Protein AF-A0A6C0L440-F1 (afdb_monomer)

Secondary structure (DSSP, 8-state):
--------------HHHH-HHHHHHHHHHHHHHHHHHHTT-HHHHHHHHHHHHHHHHT-HHHHH-PPPHHHHH-TT--

Sequence (78 aa):
MPLHRKKRERVENNFLQNNPNYHLEYSILRKEATFWNNSAQYWMGQEATRRAECLLRGDVDGYKTVKHSQDLYYPHAF

Organism: NCBI:txid1070528

Solvent-accessible surface area (backbone atoms only — not comparable to full-atom values): 4587 Å² total; per-residue (Å²): 132,85,80,80,76,76,78,79,72,79,77,68,87,47,52,35,76,83,31,61,70,56,37,52,50,34,55,49,26,55,50,47,17,51,52,26,48,74,69,70,38,48,60,59,13,49,50,28,43,53,32,29,51,21,42,66,73,58,35,62,65,63,39,67,58,76,82,54,70,62,63,61,75,42,82,74,80,123

Radius of gyration: 16.75 Å; Cα contacts (8 Å, |Δi|>4): 61; chains: 1; bounding box: 42×47×33 Å

Structure (mmCIF, N/CA/C/O backbone):
data_AF-A0A6C0L440-F1
#
_entry.id   AF-A0A6C0L440-F1
#
loop_
_atom_site.group_PDB
_atom_site.id
_atom_site.type_symbol
_atom_site.label_atom_id
_atom_site.label_alt_id
_atom_site.label_comp_id
_atom_site.label_asym_id
_atom_site.label_entity_id
_atom_site.label_seq_id
_atom_site.pdbx_PDB_ins_code
_atom_site.Cartn_x
_atom_site.Cartn_y
_atom_site.Cartn_z
_atom_site.occupancy
_atom_site.B_iso_or_equiv
_atom_site.auth_seq_id
_atom_site.auth_comp_id
_atom_site.auth_asym_id
_atom_site.auth_atom_id
_atom_site.pdbx_PDB_model_num
ATOM 1 N N . MET A 1 1 ? -29.393 30.441 -7.889 1.00 47.28 1 MET A N 1
ATOM 2 C CA . MET A 1 1 ? -29.624 29.003 -7.618 1.00 47.28 1 MET A CA 1
ATOM 3 C C . MET A 1 1 ? -28.810 28.592 -6.397 1.00 47.28 1 MET A C 1
ATOM 5 O O . MET A 1 1 ? -27.618 28.877 -6.396 1.00 47.28 1 MET A O 1
ATOM 9 N N . PRO A 1 2 ? -29.401 28.003 -5.344 1.00 59.16 2 PRO A N 1
ATOM 10 C CA . PRO A 1 2 ? -28.647 27.595 -4.162 1.00 59.16 2 PRO A CA 1
ATOM 11 C C . PRO A 1 2 ? -27.901 26.277 -4.422 1.00 59.16 2 PRO A C 1
ATOM 13 O O . PRO A 1 2 ? -28.500 25.259 -4.772 1.00 59.16 2 PRO A O 1
ATOM 16 N N . LEU A 1 3 ? -26.576 26.304 -4.254 1.00 66.00 3 LEU A N 1
ATOM 17 C CA . LEU A 1 3 ? -25.710 25.127 -4.322 1.00 66.00 3 LEU A CA 1
ATOM 18 C C . LEU A 1 3 ? -26.028 24.205 -3.138 1.00 66.00 3 LEU A C 1
ATOM 20 O O . LEU A 1 3 ? -25.683 24.504 -1.994 1.00 66.00 3 LEU A O 1
ATOM 24 N N . HIS A 1 4 ? -26.681 23.077 -3.410 1.00 61.62 4 HIS A N 1
ATOM 25 C CA . HIS A 1 4 ? -26.869 22.021 -2.421 1.00 61.62 4 HIS A CA 1
ATOM 26 C C . HIS A 1 4 ? -25.497 21.439 -2.060 1.00 61.62 4 HIS A C 1
ATOM 28 O O . HIS A 1 4 ? -24.919 20.647 -2.805 1.00 61.62 4 HIS A O 1
ATOM 34 N N . ARG A 1 5 ? -24.947 21.840 -0.908 1.00 65.12 5 ARG A N 1
ATOM 35 C CA . ARG A 1 5 ? -23.780 21.177 -0.319 1.00 65.12 5 ARG A CA 1
ATOM 36 C C . ARG A 1 5 ? -24.193 19.752 0.052 1.00 65.12 5 ARG A C 1
ATOM 38 O O . ARG A 1 5 ? -24.871 19.556 1.057 1.00 65.12 5 ARG A O 1
ATOM 45 N N . LYS A 1 6 ? -23.786 18.759 -0.748 1.00 66.81 6 LYS A N 1
ATOM 46 C CA . LYS A 1 6 ? -23.853 17.340 -0.361 1.00 66.81 6 LYS A CA 1
ATOM 47 C C . LYS A 1 6 ? -23.176 17.193 1.007 1.00 66.81 6 LYS A C 1
ATOM 49 O O . LYS A 1 6 ? -21.974 17.441 1.126 1.00 66.81 6 LYS A O 1
ATOM 54 N N . LYS A 1 7 ? -23.944 16.833 2.043 1.00 61.06 7 LYS A N 1
ATOM 55 C CA . LYS A 1 7 ? -23.384 16.416 3.335 1.00 61.06 7 LYS A CA 1
ATOM 56 C C . LYS A 1 7 ? -22.486 15.214 3.052 1.00 61.06 7 LYS A C 1
ATOM 58 O O . LYS A 1 7 ? -22.951 14.232 2.487 1.00 61.06 7 LYS A O 1
ATOM 63 N N . ARG A 1 8 ? -21.197 15.315 3.388 1.00 59.62 8 ARG A N 1
ATOM 64 C CA . ARG A 1 8 ? -20.300 14.156 3.367 1.00 59.62 8 ARG A CA 1
ATOM 65 C C . ARG A 1 8 ? -20.802 13.212 4.452 1.00 59.62 8 ARG A C 1
ATOM 67 O O . ARG A 1 8 ? -20.730 13.561 5.629 1.00 59.62 8 ARG A O 1
ATOM 74 N N . GLU A 1 9 ? -21.379 12.088 4.053 1.00 62.12 9 GLU A N 1
ATOM 75 C CA . GLU A 1 9 ? -21.710 11.016 4.985 1.00 62.12 9 GLU A CA 1
ATOM 76 C C . GLU A 1 9 ? -20.434 10.620 5.732 1.00 62.12 9 GLU A C 1
ATOM 78 O O . GLU A 1 9 ? -19.341 10.580 5.154 1.00 62.12 9 GLU A O 1
ATOM 83 N N . ARG A 1 10 ? -20.552 10.425 7.050 1.00 57.25 10 ARG A N 1
ATOM 84 C CA . ARG A 1 10 ? -19.458 9.891 7.859 1.00 57.25 10 ARG A CA 1
ATOM 85 C C . ARG A 1 10 ? -19.173 8.507 7.295 1.00 57.25 10 ARG A C 1
ATOM 87 O O . ARG A 1 10 ? -20.014 7.628 7.430 1.00 57.25 10 ARG A O 1
ATOM 94 N N . VAL A 1 11 ? -18.028 8.361 6.632 1.00 60.38 11 VAL A N 1
ATOM 95 C CA . VAL A 1 11 ? -17.532 7.064 6.174 1.00 60.38 11 VAL A CA 1
ATOM 96 C C . VAL A 1 11 ? -17.551 6.150 7.394 1.00 60.38 11 VAL A C 1
ATOM 98 O O . VAL A 1 11 ? -16.933 6.486 8.409 1.00 60.38 11 VAL A O 1
ATOM 101 N N . GLU A 1 12 ? -18.348 5.083 7.323 1.00 55.25 12 GLU A N 1
ATOM 102 C CA . GLU A 1 12 ? -18.451 4.076 8.377 1.00 55.25 12 GLU A CA 1
ATOM 103 C C . GLU A 1 12 ? -17.054 3.613 8.795 1.00 55.25 12 GLU A C 1
ATOM 105 O O . GLU A 1 12 ? -16.132 3.629 7.977 1.00 55.25 12 GLU A O 1
ATOM 110 N N . ASN A 1 13 ? -16.909 3.260 10.079 1.00 58.94 13 ASN A N 1
ATOM 111 C CA . ASN A 1 13 ? -15.642 2.918 10.729 1.00 58.94 13 ASN A CA 1
ATOM 112 C C . ASN A 1 13 ? -14.742 2.088 9.809 1.00 58.94 13 ASN A C 1
ATOM 114 O O . ASN A 1 13 ? -14.920 0.879 9.663 1.00 58.94 13 ASN A O 1
ATOM 118 N N . ASN A 1 14 ? -13.779 2.756 9.176 1.00 69.12 14 ASN A N 1
ATOM 119 C CA . ASN A 1 14 ? -12.913 2.106 8.211 1.00 69.12 14 ASN A CA 1
ATOM 120 C C . ASN A 1 14 ? -12.020 1.115 8.974 1.00 69.12 14 ASN A C 1
ATOM 122 O O . ASN A 1 14 ? -11.635 1.411 10.106 1.00 69.12 14 ASN A O 1
ATOM 126 N N . PHE A 1 15 ? -11.668 -0.035 8.392 1.00 83.38 15 PHE A N 1
ATOM 127 C CA . PHE A 1 15 ? -10.896 -1.097 9.069 1.00 83.38 15 PHE A CA 1
ATOM 128 C C . PHE A 1 15 ? -9.674 -0.559 9.842 1.00 83.38 15 PHE A C 1
ATOM 130 O O . PHE A 1 15 ? -9.369 -0.997 10.953 1.00 83.38 15 PHE A O 1
ATOM 137 N N . LEU A 1 16 ? -9.027 0.461 9.279 1.00 84.31 16 LEU A N 1
ATOM 138 C CA . LEU A 1 16 ? -7.877 1.160 9.846 1.00 84.31 16 LEU A CA 1
ATOM 139 C C . LEU A 1 16 ? -8.171 1.927 11.147 1.00 84.31 16 LEU A C 1
ATOM 141 O O . LEU A 1 16 ? -7.296 2.025 11.999 1.00 84.31 16 LEU A O 1
ATOM 145 N N . GLN A 1 17 ? -9.383 2.456 11.337 1.00 81.69 17 GLN A N 1
ATOM 146 C CA . GLN A 1 17 ? -9.758 3.171 12.567 1.00 81.69 17 GLN A CA 1
ATOM 147 C C . GLN A 1 17 ? -9.824 2.231 13.773 1.00 81.69 17 GLN A C 1
ATOM 149 O O . GLN A 1 17 ? -9.435 2.617 14.871 1.00 81.69 17 GLN A O 1
ATOM 154 N N . ASN A 1 18 ? -10.252 0.988 13.552 1.00 84.19 18 ASN A N 1
ATOM 155 C CA . ASN A 1 18 ? -10.301 -0.041 14.591 1.00 84.19 18 ASN A CA 1
ATOM 156 C C . ASN A 1 18 ? -8.943 -0.732 14.800 1.00 84.19 18 ASN A C 1
ATOM 158 O O . ASN A 1 18 ? -8.763 -1.441 15.786 1.00 84.19 18 ASN A O 1
ATOM 162 N N . ASN A 1 19 ? -7.984 -0.531 13.889 1.00 88.19 19 ASN A N 1
ATOM 163 C CA . ASN A 1 19 ? -6.680 -1.184 13.914 1.00 88.19 19 ASN A CA 1
ATOM 164 C C . ASN A 1 19 ? -5.540 -0.1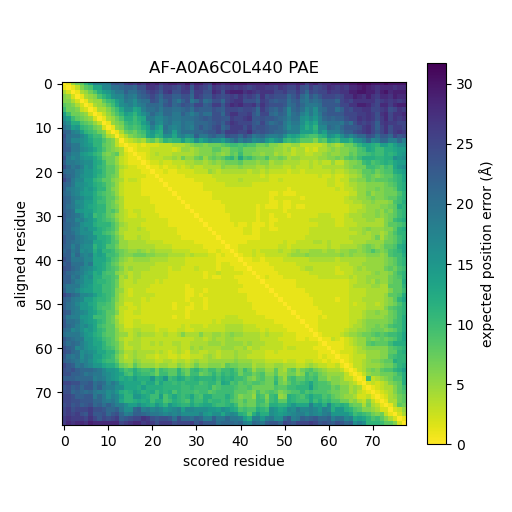67 13.713 1.00 88.19 19 ASN A C 1
ATOM 166 O O . ASN A 1 19 ? -5.002 -0.044 12.605 1.00 88.19 19 ASN A O 1
ATOM 170 N N . PRO A 1 20 ? -5.118 0.541 14.777 1.00 88.25 20 PRO A N 1
ATOM 171 C CA . PRO A 1 20 ? -4.153 1.637 14.670 1.00 88.25 20 PRO A CA 1
ATOM 172 C C . PRO A 1 20 ? -2.786 1.203 14.117 1.00 88.25 20 PRO A C 1
ATOM 174 O O . PRO A 1 20 ? -2.142 1.978 13.412 1.00 88.25 20 PRO A O 1
ATOM 177 N N . ASN A 1 21 ? -2.369 -0.044 14.357 1.00 90.56 21 ASN A N 1
ATOM 178 C CA . ASN A 1 21 ? -1.127 -0.590 13.797 1.00 90.56 21 ASN A CA 1
ATOM 179 C C . ASN A 1 21 ? -1.175 -0.647 12.263 1.00 90.56 21 ASN A C 1
ATOM 181 O O . ASN A 1 21 ? -0.258 -0.181 11.594 1.00 90.56 21 ASN A O 1
ATOM 185 N N . TYR A 1 22 ? -2.279 -1.136 11.692 1.00 89.94 22 TYR A N 1
ATOM 186 C CA . TYR A 1 22 ? -2.458 -1.167 10.239 1.00 89.94 22 TYR A CA 1
ATOM 187 C C . TYR A 1 22 ? -2.671 0.230 9.651 1.00 89.94 22 TYR A C 1
ATOM 189 O O . TYR A 1 22 ? -2.320 0.469 8.500 1.00 89.94 22 TYR A O 1
ATOM 197 N N . HIS A 1 23 ? -3.199 1.178 10.429 1.00 91.75 23 HIS A N 1
ATOM 198 C CA . HIS A 1 23 ? -3.291 2.575 10.004 1.00 91.75 23 HIS A CA 1
ATOM 199 C C . HIS A 1 23 ? -1.914 3.242 9.873 1.00 91.75 23 HIS A C 1
ATOM 201 O O . HIS A 1 23 ? -1.672 3.993 8.920 1.00 91.75 23 HIS A O 1
ATOM 207 N N . LEU A 1 24 ? -1.001 2.951 10.805 1.00 92.81 24 LEU A N 1
ATOM 208 C CA . LEU A 1 24 ? 0.390 3.386 10.707 1.00 92.81 24 LEU A CA 1
ATOM 209 C C . LEU A 1 24 ? 1.055 2.778 9.468 1.00 92.81 24 LEU A C 1
ATOM 211 O O . LEU A 1 24 ? 1.620 3.513 8.662 1.00 92.81 24 LEU A O 1
ATOM 215 N N . GLU A 1 25 ? 0.904 1.470 9.278 1.00 93.25 25 GLU A N 1
ATOM 216 C CA . GLU A 1 25 ? 1.460 0.743 8.135 1.00 93.25 25 GLU A CA 1
ATOM 217 C C . GLU A 1 25 ? 0.939 1.280 6.794 1.00 93.25 25 GLU A C 1
ATOM 219 O O . GLU A 1 25 ? 1.708 1.597 5.891 1.00 93.25 25 GLU A O 1
AT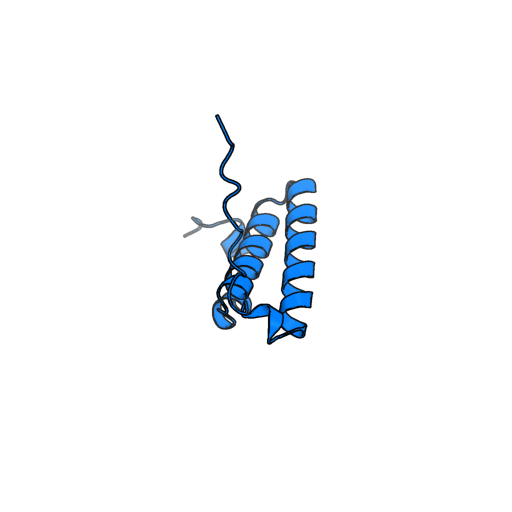OM 224 N N . TYR A 1 26 ? -0.373 1.505 6.687 1.00 94.06 26 TYR A N 1
ATOM 225 C CA . TYR A 1 26 ? -0.993 2.153 5.532 1.00 94.06 26 TYR A CA 1
ATOM 226 C C . TYR A 1 26 ? -0.362 3.522 5.233 1.00 94.06 26 TYR A C 1
ATOM 228 O O . TYR A 1 26 ? -0.086 3.860 4.078 1.00 94.06 26 TYR A O 1
ATOM 236 N N . SER A 1 27 ? -0.108 4.316 6.275 1.00 93.44 27 SER A N 1
ATOM 237 C CA . SER A 1 27 ? 0.505 5.639 6.137 1.00 93.44 27 SER A CA 1
ATOM 238 C C . SER A 1 27 ? 1.961 5.558 5.671 1.00 93.44 27 SER A C 1
ATOM 240 O O . SER A 1 27 ? 2.401 6.420 4.906 1.00 93.44 27 SER A O 1
ATOM 242 N N . ILE A 1 28 ? 2.702 4.535 6.107 1.00 95.31 28 ILE A N 1
ATOM 243 C CA . ILE A 1 28 ? 4.070 4.248 5.656 1.00 95.31 28 ILE A CA 1
ATOM 244 C C . ILE A 1 28 ? 4.056 3.853 4.178 1.00 95.31 28 ILE A C 1
ATOM 246 O O . ILE A 1 28 ? 4.702 4.524 3.374 1.00 95.31 28 ILE A O 1
ATOM 250 N N . LEU A 1 29 ? 3.221 2.885 3.793 1.00 94.56 29 LEU A N 1
ATOM 251 C CA . LEU A 1 29 ? 3.093 2.416 2.409 1.00 94.56 29 LEU A CA 1
ATOM 252 C C . LEU A 1 29 ? 2.725 3.544 1.436 1.00 94.56 29 LEU A C 1
ATOM 254 O O . LEU A 1 29 ? 3.245 3.621 0.326 1.00 94.56 29 LEU A O 1
ATOM 258 N N . ARG A 1 30 ? 1.862 4.479 1.853 1.00 95.44 30 ARG A N 1
ATOM 259 C CA . ARG A 1 30 ? 1.519 5.678 1.067 1.00 95.44 30 ARG A CA 1
ATO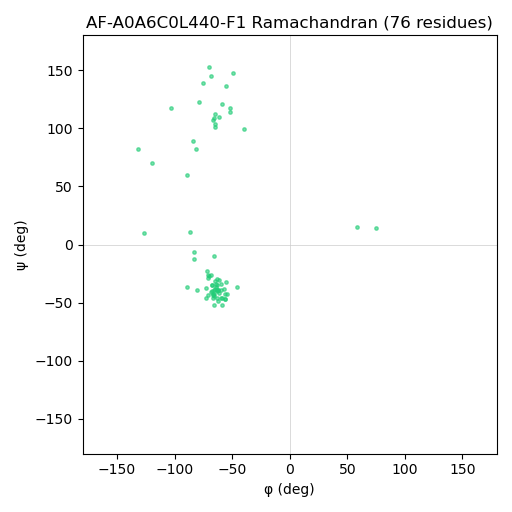M 260 C C . ARG A 1 30 ? 2.729 6.585 0.813 1.00 95.44 30 ARG A C 1
ATOM 262 O O . ARG A 1 30 ? 2.856 7.155 -0.276 1.00 95.44 30 ARG A O 1
ATOM 269 N N . LYS A 1 31 ? 3.604 6.743 1.810 1.00 96.38 31 LYS A N 1
ATOM 270 C CA . LYS A 1 31 ? 4.848 7.514 1.670 1.00 9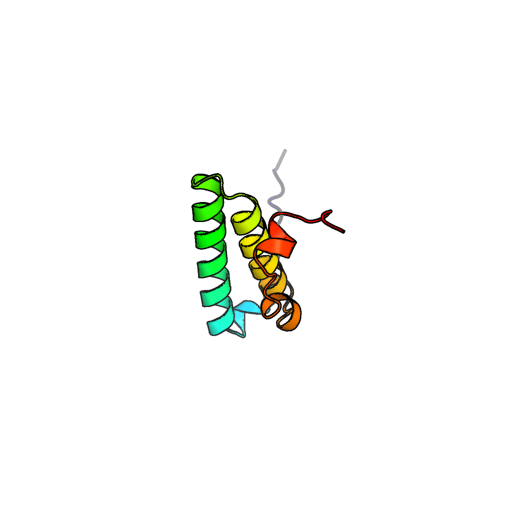6.38 31 LYS A CA 1
ATOM 271 C C . LYS A 1 31 ? 5.850 6.775 0.791 1.00 96.38 31 LYS A C 1
ATOM 273 O O . LYS A 1 31 ? 6.415 7.398 -0.104 1.00 96.38 31 LYS A O 1
ATOM 278 N N . GLU A 1 32 ? 6.011 5.469 0.985 1.00 94.62 32 GLU A N 1
ATOM 279 C CA . GLU A 1 32 ? 6.870 4.627 0.147 1.00 94.62 32 GLU A CA 1
ATOM 280 C C . GLU A 1 32 ? 6.434 4.655 -1.316 1.00 94.62 32 GLU A C 1
ATOM 282 O O . GLU A 1 32 ? 7.262 4.884 -2.190 1.00 94.62 32 GLU A O 1
ATOM 28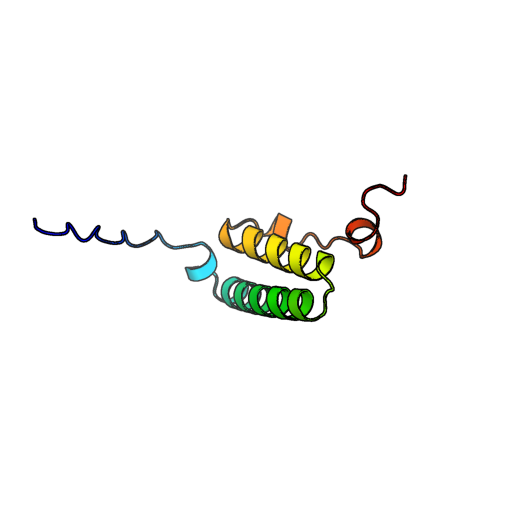7 N N . ALA A 1 33 ? 5.135 4.526 -1.596 1.00 95.19 33 ALA A N 1
ATOM 288 C CA . ALA A 1 33 ? 4.614 4.612 -2.956 1.00 95.19 33 ALA A CA 1
ATOM 289 C C . ALA A 1 33 ? 5.005 5.932 -3.639 1.00 95.19 33 ALA A C 1
ATOM 291 O O . ALA A 1 33 ? 5.426 5.949 -4.795 1.00 95.19 33 ALA A O 1
ATOM 292 N N . THR A 1 34 ? 4.916 7.040 -2.900 1.00 95.56 34 THR A N 1
ATOM 293 C CA . THR A 1 34 ? 5.320 8.365 -3.390 1.00 95.56 34 THR A CA 1
ATOM 294 C C . THR A 1 34 ? 6.828 8.435 -3.635 1.00 95.56 34 THR A C 1
ATOM 296 O O . THR A 1 34 ? 7.256 8.929 -4.675 1.00 95.56 34 THR A O 1
ATOM 299 N N . PHE A 1 35 ? 7.634 7.918 -2.704 1.00 96.62 35 PHE A N 1
ATOM 300 C C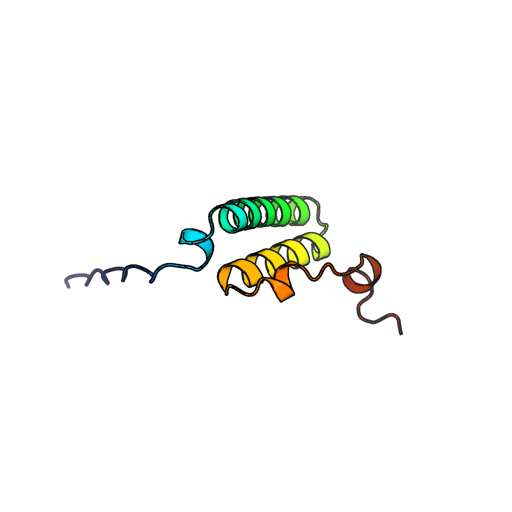A . PHE A 1 35 ? 9.088 7.860 -2.837 1.00 96.62 35 PHE A CA 1
ATOM 301 C C . PHE A 1 35 ? 9.509 7.069 -4.082 1.00 96.62 35 PHE A C 1
ATOM 303 O O . PHE A 1 35 ? 10.226 7.598 -4.929 1.00 96.62 35 PHE A O 1
ATOM 310 N N . TRP A 1 36 ? 8.991 5.851 -4.253 1.00 94.81 36 TRP A N 1
ATOM 311 C CA . TRP A 1 36 ? 9.325 4.992 -5.390 1.00 94.81 36 TRP A CA 1
ATOM 312 C C . TRP A 1 36 ? 8.904 5.589 -6.731 1.00 94.81 36 TRP A C 1
ATOM 314 O O . TRP A 1 36 ? 9.679 5.547 -7.688 1.00 94.81 36 TRP A O 1
ATOM 324 N N . ASN A 1 37 ? 7.724 6.210 -6.791 1.00 92.69 37 ASN A N 1
ATOM 325 C CA . ASN A 1 37 ? 7.267 6.911 -7.990 1.00 92.69 37 ASN A CA 1
ATOM 326 C C . ASN A 1 37 ? 8.179 8.093 -8.351 1.00 92.69 37 ASN A C 1
ATOM 328 O O . ASN A 1 37 ? 8.480 8.293 -9.527 1.00 92.69 37 ASN A O 1
ATOM 332 N N . ASN A 1 38 ? 8.665 8.843 -7.356 1.00 95.19 38 ASN A N 1
ATOM 333 C CA . ASN A 1 38 ? 9.600 9.950 -7.577 1.00 95.19 38 ASN A CA 1
ATOM 334 C C . ASN A 1 38 ? 10.996 9.470 -8.004 1.00 95.19 38 ASN A C 1
ATOM 336 O O . ASN A 1 38 ? 11.700 10.185 -8.710 1.00 95.19 38 ASN A O 1
ATOM 340 N N . SER A 1 39 ? 11.391 8.257 -7.614 1.00 94.56 39 SER A N 1
ATOM 341 C CA . SER A 1 39 ? 12.644 7.618 -8.035 1.00 94.56 39 SER A CA 1
ATOM 342 C C . SER A 1 39 ? 12.535 6.845 -9.358 1.00 94.56 39 SER A C 1
ATOM 344 O O . SER A 1 39 ? 13.448 6.090 -9.688 1.00 94.56 39 SER A O 1
ATOM 346 N N . ALA A 1 40 ? 11.430 6.993 -10.101 1.00 91.75 40 ALA A N 1
ATOM 347 C CA . ALA A 1 40 ? 11.120 6.245 -11.328 1.00 91.75 40 ALA A CA 1
ATOM 348 C C . ALA A 1 40 ? 11.074 4.708 -11.162 1.00 91.75 40 ALA A C 1
ATOM 350 O O . ALA A 1 40 ? 11.060 3.965 -12.142 1.00 91.75 40 ALA A O 1
ATOM 351 N N . GLN A 1 41 ? 10.997 4.210 -9.925 1.00 90.25 41 GLN A N 1
ATOM 352 C CA . GLN A 1 41 ? 10.854 2.789 -9.594 1.00 90.25 41 GLN A CA 1
ATOM 353 C C . GLN A 1 41 ? 9.364 2.426 -9.521 1.00 90.25 41 GLN A C 1
ATOM 355 O O . GLN A 1 41 ? 8.841 2.032 -8.476 1.00 90.25 41 GLN A O 1
ATOM 360 N N . TYR A 1 42 ? 8.647 2.610 -10.633 1.00 89.75 42 TYR A N 1
ATOM 361 C CA . TYR A 1 42 ? 7.180 2.573 -10.655 1.00 89.75 42 TYR A CA 1
ATOM 362 C C . TYR A 1 42 ? 6.584 1.240 -10.191 1.00 89.75 42 TYR A C 1
ATOM 364 O O . TYR A 1 42 ? 5.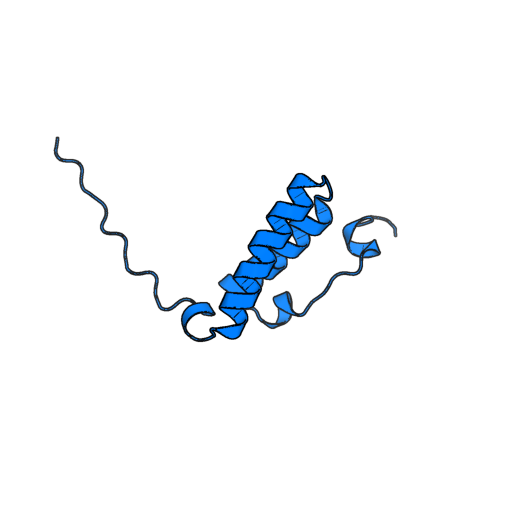553 1.249 -9.525 1.00 89.75 42 TYR A O 1
ATOM 372 N N . TRP A 1 43 ? 7.233 0.104 -10.466 1.00 88.12 43 TRP A N 1
ATOM 373 C CA . TRP A 1 43 ? 6.754 -1.207 -10.004 1.00 88.12 43 TRP A CA 1
ATOM 374 C C . TRP A 1 43 ? 6.751 -1.312 -8.468 1.00 88.12 43 TRP A C 1
ATOM 376 O O . TRP A 1 43 ? 5.837 -1.896 -7.890 1.00 88.12 43 TRP A O 1
ATOM 386 N N . MET A 1 44 ? 7.722 -0.691 -7.783 1.00 89.88 44 MET A N 1
ATOM 387 C CA . 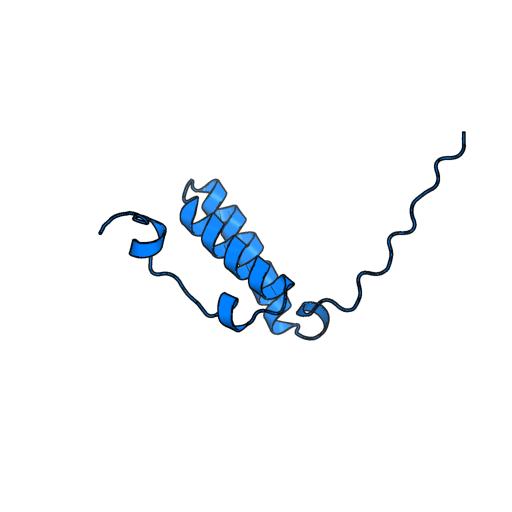MET A 1 44 ? 7.769 -0.647 -6.314 1.00 89.88 44 MET A CA 1
ATOM 388 C C . MET A 1 44 ? 6.697 0.298 -5.773 1.00 89.88 44 MET A C 1
ATOM 390 O O . MET A 1 44 ? 6.035 -0.010 -4.782 1.00 89.88 44 MET A O 1
ATOM 394 N N . GLY A 1 45 ? 6.462 1.412 -6.473 1.00 93.06 45 GLY A N 1
ATOM 395 C CA . GLY A 1 45 ? 5.362 2.326 -6.175 1.00 93.06 45 GLY A CA 1
ATOM 396 C C . GLY A 1 45 ? 3.989 1.664 -6.311 1.00 93.06 45 GLY A C 1
ATOM 397 O O . GLY A 1 45 ? 3.124 1.834 -5.447 1.00 93.06 45 GLY A O 1
ATOM 398 N N . GLN A 1 46 ? 3.799 0.859 -7.357 1.00 91.56 46 GLN A N 1
ATOM 399 C CA . GLN A 1 46 ? 2.587 0.075 -7.583 1.00 91.56 46 GLN A CA 1
ATOM 400 C C . GLN A 1 46 ? 2.389 -1.003 -6.516 1.00 91.56 46 GLN A C 1
ATOM 402 O O . GLN A 1 46 ? 1.279 -1.130 -6.004 1.00 91.56 46 GLN A O 1
ATOM 407 N N . GLU A 1 47 ? 3.437 -1.727 -6.116 1.00 92.38 47 GLU A N 1
ATOM 408 C CA . GLU A 1 47 ? 3.317 -2.745 -5.064 1.00 92.38 47 GLU A CA 1
ATOM 409 C C . GLU A 1 47 ? 2.999 -2.126 -3.697 1.00 92.38 47 GLU A C 1
ATOM 411 O O . GLU A 1 47 ? 2.091 -2.587 -3.003 1.00 92.38 47 GLU A O 1
ATOM 416 N N . ALA A 1 48 ? 3.668 -1.028 -3.329 1.00 93.62 48 ALA A N 1
ATOM 417 C CA . ALA A 1 48 ? 3.353 -0.287 -2.107 1.00 93.62 48 ALA A CA 1
ATOM 418 C C . ALA A 1 48 ? 1.900 0.229 -2.114 1.00 93.62 48 ALA A C 1
ATOM 420 O O . ALA A 1 48 ? 1.195 0.145 -1.106 1.00 93.62 48 ALA A O 1
ATOM 421 N N . THR A 1 49 ? 1.417 0.691 -3.273 1.00 93.56 49 THR A N 1
ATOM 422 C CA . THR A 1 49 ? 0.024 1.128 -3.452 1.00 93.56 49 THR A CA 1
ATOM 423 C C . THR A 1 49 ? -0.954 -0.039 -3.319 1.00 93.56 49 THR A C 1
ATOM 425 O O . THR A 1 49 ? -1.918 0.070 -2.564 1.00 93.56 49 THR A O 1
ATOM 428 N N . ARG A 1 50 ? -0.683 -1.182 -3.964 1.00 94.00 50 ARG A N 1
ATOM 429 C CA . ARG A 1 50 ? -1.498 -2.405 -3.854 1.00 94.00 50 ARG A CA 1
ATOM 430 C C . ARG A 1 50 ? -1.639 -2.846 -2.397 1.00 94.00 50 ARG A C 1
ATOM 432 O O . ARG A 1 50 ? -2.747 -3.116 -1.940 1.00 94.00 50 ARG A O 1
ATOM 439 N N . ARG A 1 51 ? -0.531 -2.882 -1.649 1.00 93.19 51 ARG A N 1
ATOM 440 C CA . ARG A 1 51 ? -0.530 -3.258 -0.225 1.00 93.19 51 ARG A CA 1
ATOM 441 C C . ARG A 1 51 ? -1.335 -2.270 0.624 1.00 93.19 51 ARG A C 1
ATOM 443 O O . ARG A 1 51 ? -2.084 -2.695 1.502 1.00 93.19 51 ARG A O 1
ATOM 450 N N . ALA A 1 52 ? -1.246 -0.971 0.335 1.00 92.69 52 ALA A N 1
ATOM 451 C CA . ALA A 1 52 ? -2.047 0.049 1.011 1.00 92.69 52 ALA A CA 1
ATOM 452 C C . ALA A 1 52 ? -3.554 -0.104 0.715 1.00 92.69 52 ALA A C 1
ATOM 454 O O . ALA A 1 52 ? -4.382 0.062 1.612 1.00 92.69 52 ALA A O 1
ATOM 455 N N . GLU A 1 53 ? -3.922 -0.459 -0.518 1.00 92.25 53 GLU A N 1
ATOM 456 C CA . GLU A 1 53 ? -5.313 -0.732 -0.898 1.00 92.25 53 GLU A CA 1
ATOM 457 C C . GLU A 1 53 ? -5.884 -1.974 -0.207 1.00 92.25 53 GLU A C 1
ATOM 459 O O . GLU A 1 53 ? -7.036 -1.942 0.230 1.00 92.25 53 GLU A O 1
ATOM 464 N N . CYS A 1 54 ? -5.091 -3.039 -0.051 1.00 91.88 54 CYS A N 1
ATOM 465 C CA . CYS A 1 54 ? -5.480 -4.214 0.734 1.00 91.88 54 CYS A CA 1
ATOM 466 C C . CYS A 1 54 ? -5.850 -3.815 2.174 1.00 91.88 54 CYS A C 1
ATOM 468 O O . CYS A 1 54 ? -6.930 -4.159 2.652 1.00 91.88 54 CYS A O 1
ATOM 470 N N . LEU A 1 55 ? -5.028 -2.983 2.826 1.00 90.56 55 LEU A N 1
ATOM 471 C CA . LEU A 1 55 ? -5.307 -2.487 4.179 1.00 90.56 55 LEU A CA 1
ATOM 472 C C . LEU A 1 55 ? -6.564 -1.602 4.255 1.00 90.56 55 LEU A C 1
ATOM 474 O O . LEU A 1 55 ? -7.316 -1.699 5.225 1.00 90.56 55 LEU A O 1
ATOM 478 N N . LEU A 1 56 ? -6.840 -0.777 3.238 1.00 88.75 56 LEU A N 1
ATOM 479 C CA . LEU A 1 56 ? -8.085 0.005 3.165 1.00 88.75 56 LEU A CA 1
ATOM 480 C C . LEU A 1 56 ? -9.332 -0.874 3.047 1.00 88.75 56 LEU A C 1
ATOM 482 O O . LEU A 1 56 ? -10.381 -0.508 3.569 1.00 88.75 56 LEU A O 1
ATOM 486 N N . ARG A 1 57 ? -9.225 -2.017 2.366 1.00 88.12 57 ARG A N 1
ATOM 487 C CA . ARG A 1 57 ? -10.318 -2.990 2.212 1.00 88.12 57 ARG A CA 1
ATOM 488 C C . ARG A 1 57 ? -10.450 -3.938 3.409 1.00 88.12 57 ARG A C 1
ATOM 490 O O . ARG A 1 57 ? -11.393 -4.719 3.449 1.00 88.12 57 ARG A O 1
ATOM 497 N N . GLY A 1 58 ? -9.524 -3.881 4.370 1.00 88.00 58 GLY A N 1
ATOM 498 C CA . GLY A 1 58 ? -9.444 -4.833 5.481 1.00 88.00 58 GLY A CA 1
ATOM 499 C C . GLY A 1 58 ? -8.894 -6.208 5.093 1.00 88.00 58 GLY A C 1
ATOM 500 O O . GLY A 1 58 ? -8.998 -7.151 5.872 1.00 88.00 58 GLY A O 1
ATOM 501 N N . ASP A 1 59 ? -8.287 -6.328 3.912 1.00 89.7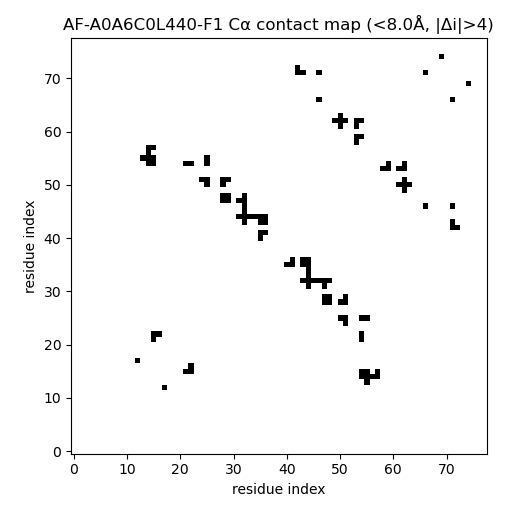5 59 ASP A N 1
ATOM 502 C CA . ASP A 1 59 ? -7.637 -7.546 3.437 1.00 89.75 59 ASP A CA 1
ATOM 503 C C . ASP A 1 59 ? -6.199 -7.629 3.973 1.00 89.75 59 ASP A C 1
ATOM 505 O O . ASP A 1 59 ? -5.234 -7.143 3.378 1.00 89.75 59 ASP A O 1
ATOM 509 N N . VAL A 1 60 ? -6.058 -8.232 5.152 1.00 89.62 60 VAL A N 1
ATOM 510 C CA . VAL A 1 60 ? -4.757 -8.417 5.810 1.00 89.62 60 VAL A CA 1
ATOM 511 C C . VAL A 1 60 ? -3.898 -9.463 5.089 1.00 89.62 60 VAL A C 1
ATOM 513 O O . VAL A 1 60 ? -2.670 -9.370 5.125 1.00 89.62 60 VAL A O 1
ATOM 516 N N . ASP A 1 61 ? -4.512 -10.444 4.432 1.00 89.88 61 ASP A N 1
ATOM 517 C CA . ASP A 1 61 ? -3.795 -11.528 3.755 1.00 89.88 61 ASP A CA 1
ATOM 518 C C . ASP A 1 61 ? -3.116 -11.016 2.474 1.00 89.88 61 ASP A C 1
ATOM 520 O O . ASP A 1 61 ? -1.903 -11.163 2.280 1.00 89.88 61 ASP A O 1
ATOM 524 N N . GLY A 1 62 ? -3.858 -10.244 1.673 1.00 88.06 62 GLY A N 1
ATOM 525 C CA . GLY A 1 62 ? -3.321 -9.559 0.501 1.00 88.06 62 GLY A CA 1
ATOM 526 C C . GLY A 1 62 ? -2.246 -8.519 0.837 1.00 88.06 62 GLY A C 1
ATOM 527 O O . GLY A 1 62 ? -1.320 -8.321 0.042 1.00 88.06 62 GLY A O 1
ATOM 528 N N . TYR A 1 63 ? -2.311 -7.897 2.022 1.00 89.81 63 TYR A N 1
ATOM 529 C CA . TYR A 1 63 ? -1.250 -7.023 2.544 1.00 89.81 63 TYR A CA 1
ATOM 530 C C . TYR A 1 63 ? 0.033 -7.797 2.903 1.00 89.81 63 TYR A C 1
ATOM 532 O O . TYR A 1 63 ? 1.144 -7.318 2.636 1.00 89.81 63 TYR A O 1
ATOM 540 N N . LYS A 1 64 ? -0.103 -8.980 3.514 1.00 89.31 64 LYS A N 1
ATOM 541 C CA . LYS A 1 64 ? 1.029 -9.837 3.908 1.00 89.31 64 LYS A CA 1
ATOM 542 C C . LYS A 1 64 ? 1.711 -10.500 2.721 1.00 89.31 64 LYS A C 1
ATOM 544 O O . LYS A 1 64 ? 2.881 -10.857 2.825 1.00 89.31 64 LYS A O 1
ATOM 549 N N . THR A 1 65 ? 1.005 -10.638 1.605 1.00 87.50 65 THR A N 1
ATOM 550 C CA . THR A 1 65 ? 1.594 -11.130 0.364 1.00 87.50 65 THR A CA 1
ATOM 551 C C . THR A 1 65 ? 2.633 -10.125 -0.126 1.00 87.50 65 THR A C 1
ATOM 553 O O . THR A 1 65 ? 2.287 -9.009 -0.517 1.00 87.50 65 THR A O 1
ATOM 556 N N . VAL A 1 66 ? 3.903 -10.523 -0.097 1.00 78.56 66 VAL A N 1
ATOM 557 C CA . VAL A 1 66 ? 5.025 -9.767 -0.658 1.00 78.56 66 VAL A CA 1
ATOM 558 C C . VAL A 1 66 ? 5.402 -10.432 -1.971 1.00 78.56 66 VAL A C 1
ATOM 560 O O . VAL A 1 66 ? 5.790 -11.598 -1.980 1.00 78.56 66 VAL A O 1
ATOM 563 N N . LYS A 1 67 ? 5.274 -9.706 -3.082 1.00 77.50 67 LYS A N 1
ATOM 564 C CA . LYS A 1 67 ? 5.772 -10.190 -4.373 1.00 77.50 67 LYS A CA 1
ATOM 565 C C . LYS A 1 67 ? 7.292 -10.070 -4.428 1.00 77.50 67 LYS A C 1
ATOM 567 O O . LYS A 1 67 ? 7.848 -9.063 -3.985 1.00 77.50 67 LYS A O 1
ATOM 572 N N . HIS A 1 68 ? 7.963 -11.076 -4.985 1.00 74.62 68 HIS A N 1
ATOM 573 C CA . HIS A 1 68 ? 9.400 -10.986 -5.210 1.00 74.62 68 HIS A CA 1
ATOM 574 C C . HIS A 1 68 ? 9.705 -9.978 -6.323 1.00 74.62 68 HIS A C 1
ATOM 576 O O . HIS A 1 68 ? 8.899 -9.746 -7.224 1.00 74.62 68 HIS A O 1
ATOM 582 N N . SER A 1 69 ? 10.894 -9.373 -6.276 1.00 69.94 69 SER A N 1
ATOM 583 C CA . SER A 1 69 ? 11.337 -8.381 -7.267 1.00 69.94 69 SER A CA 1
ATOM 584 C C . SER A 1 69 ? 11.279 -8.909 -8.702 1.00 69.94 69 SER A C 1
ATOM 586 O O . SER A 1 69 ? 10.990 -8.149 -9.623 1.00 69.94 69 SER A O 1
ATOM 588 N N . GLN A 1 70 ? 11.502 -10.210 -8.886 1.00 71.19 70 GLN A N 1
ATOM 589 C CA . GLN A 1 70 ? 11.416 -10.876 -10.180 1.00 71.19 70 GLN A CA 1
ATOM 590 C C . GLN A 1 70 ? 9.982 -10.896 -10.729 1.00 71.19 70 GLN A C 1
ATOM 592 O O . GLN A 1 70 ? 9.790 -10.543 -11.889 1.00 71.19 70 GLN A O 1
ATOM 597 N N . ASP A 1 71 ? 8.983 -11.183 -9.889 1.00 74.00 71 ASP A N 1
ATOM 598 C CA . ASP A 1 71 ? 7.560 -11.149 -10.268 1.00 74.00 71 ASP A CA 1
ATOM 599 C C . ASP A 1 71 ? 7.060 -9.724 -10.546 1.00 74.00 71 ASP A C 1
ATOM 601 O O . ASP A 1 71 ? 6.094 -9.519 -11.280 1.00 74.00 71 ASP A O 1
ATOM 605 N N . LEU A 1 72 ? 7.701 -8.725 -9.930 1.00 70.31 72 LEU A N 1
ATOM 606 C CA . LEU A 1 72 ? 7.370 -7.311 -10.107 1.00 70.31 72 LEU A CA 1
ATOM 607 C C . LEU A 1 72 ? 7.967 -6.725 -11.391 1.00 70.31 72 LEU A C 1
ATOM 609 O O . LEU A 1 72 ? 7.314 -5.916 -12.047 1.00 70.31 72 LEU A O 1
ATOM 613 N N . TYR A 1 73 ? 9.198 -7.108 -11.738 1.00 67.81 73 TYR A N 1
ATOM 614 C CA . TYR A 1 73 ? 9.909 -6.567 -12.899 1.00 67.81 73 TYR A CA 1
ATOM 615 C C . TYR A 1 73 ? 9.636 -7.360 -14.185 1.00 67.81 73 TYR A C 1
ATOM 617 O O . TYR A 1 73 ? 9.536 -6.769 -15.258 1.00 67.81 73 TYR A O 1
ATOM 625 N N . TYR A 1 74 ? 9.494 -8.686 -14.094 1.00 71.25 74 TYR A N 1
ATOM 626 C CA . TYR A 1 74 ? 9.337 -9.576 -15.247 1.00 71.25 74 TYR A CA 1
ATOM 627 C C . TYR A 1 74 ? 8.003 -10.340 -15.212 1.00 71.25 74 TYR A C 1
ATOM 629 O O . TYR A 1 74 ? 8.000 -11.561 -15.074 1.00 71.25 74 TYR A O 1
ATOM 637 N N . PRO A 1 75 ? 6.853 -9.671 -15.411 1.00 65.25 75 PRO A N 1
ATOM 638 C CA . PRO A 1 75 ? 5.547 -10.337 -15.383 1.00 65.25 75 PRO A CA 1
ATOM 639 C C . PRO A 1 75 ? 5.329 -11.358 -16.520 1.00 65.25 75 PRO A C 1
ATOM 641 O O . PRO A 1 75 ? 4.344 -12.089 -16.494 1.00 65.25 75 PRO A O 1
ATOM 644 N N . HIS A 1 76 ? 6.220 -11.407 -17.521 1.00 63.62 76 HIS A N 1
ATOM 645 C CA . HIS A 1 76 ? 6.122 -12.273 -18.706 1.00 63.62 76 HIS A CA 1
ATOM 646 C C . HIS A 1 76 ? 7.365 -13.135 -18.964 1.00 63.62 76 HIS A C 1
ATOM 648 O O . HIS A 1 76 ? 7.487 -13.722 -20.037 1.00 63.62 76 HIS A O 1
ATOM 654 N N . ALA A 1 77 ? 8.316 -13.203 -18.031 1.00 58.53 77 ALA A N 1
ATOM 655 C CA . ALA A 1 77 ? 9.402 -14.165 -18.163 1.00 58.53 77 ALA A CA 1
ATOM 656 C C . ALA A 1 77 ? 8.893 -15.518 -17.664 1.00 58.53 77 ALA A C 1
ATOM 658 O O . ALA A 1 77 ? 9.064 -15.778 -16.486 1.00 58.53 77 ALA A O 1
ATOM 659 N N . PHE A 1 78 ? 8.183 -16.266 -18.519 1.00 54.62 78 PHE A N 1
ATOM 660 C CA . PHE A 1 78 ? 8.023 -17.733 -18.615 1.00 54.62 78 PHE A CA 1
ATOM 661 C C . PHE A 1 78 ? 6.779 -18.060 -19.450 1.00 54.62 78 PHE A C 1
ATOM 663 O O . PHE A 1 78 ? 5.684 -17.550 -19.122 1.00 54.62 78 PHE A O 1
#

pLDDT: mean 82.06, std 13.63, range [47.28, 96.62]

Foldseek 3Di:
DDDPDDDDPDDPCFLCNVPVVLVVLLVVLCVQLVVCVVVVVNLSNVLSVQLSVCSRVVNVVSNPDDDDPCCSPCVPPD

Mean predicted aligned error: 9.13 Å